Protein AF-A0A2P5DIH5-F1 (afdb_monomer_lite)

Structure (mmCIF, N/CA/C/O backbone):
data_AF-A0A2P5DIH5-F1
#
_entry.id   AF-A0A2P5DIH5-F1
#
loop_
_atom_site.group_PDB
_atom_site.id
_atom_site.type_symbol
_atom_site.label_atom_id
_atom_site.label_alt_id
_atom_site.label_comp_id
_atom_site.label_asym_id
_atom_site.label_entity_id
_atom_site.label_seq_id
_atom_site.pdbx_PDB_ins_code
_atom_site.Cartn_x
_atom_site.Cartn_y
_atom_site.Cartn_z
_atom_site.occupancy
_atom_site.B_iso_or_equiv
_atom_site.auth_seq_id
_atom_site.auth_comp_id
_atom_site.auth_asym_id
_atom_site.auth_atom_id
_atom_site.pdbx_PDB_model_num
ATOM 1 N N . MET A 1 1 ? -12.068 20.095 -7.580 1.00 68.94 1 MET A N 1
ATOM 2 C CA . MET A 1 1 ? -11.244 18.873 -7.520 1.00 68.94 1 MET A CA 1
ATOM 3 C C . MET A 1 1 ? -12.192 17.707 -7.387 1.00 68.94 1 MET A C 1
ATOM 5 O O . MET A 1 1 ? -13.049 17.751 -6.515 1.00 68.94 1 MET A O 1
ATOM 9 N N . GLU A 1 2 ? -12.087 16.743 -8.289 1.00 87.94 2 GLU A N 1
ATOM 10 C CA . GLU A 1 2 ? -12.810 15.476 -8.203 1.00 87.94 2 GLU A CA 1
ATOM 11 C C . GLU A 1 2 ? -11.976 14.492 -7.375 1.00 87.94 2 GLU A C 1
ATOM 13 O O . GLU A 1 2 ? -10.749 14.602 -7.323 1.00 87.94 2 GLU A O 1
ATOM 18 N N . THR A 1 3 ? -12.627 13.593 -6.644 1.00 85.50 3 THR A N 1
ATOM 19 C CA . THR A 1 3 ? -11.955 12.609 -5.790 1.00 85.50 3 THR A CA 1
ATOM 20 C C . THR A 1 3 ? -12.510 11.236 -6.106 1.00 85.50 3 THR A C 1
ATOM 22 O O . THR A 1 3 ? -13.717 11.022 -6.012 1.00 85.50 3 THR A O 1
ATOM 25 N N . THR A 1 4 ? -11.617 10.310 -6.435 1.00 90.38 4 THR A N 1
ATOM 26 C CA . THR A 1 4 ? -11.964 8.919 -6.718 1.00 90.38 4 THR A CA 1
ATOM 27 C C . THR A 1 4 ? -11.704 8.067 -5.485 1.00 90.38 4 THR A C 1
ATOM 29 O O . THR A 1 4 ? -10.620 8.101 -4.904 1.00 90.38 4 THR A O 1
ATOM 32 N N . GLY A 1 5 ? -12.712 7.301 -5.072 1.00 91.25 5 GLY A N 1
ATOM 33 C CA . GLY A 1 5 ? -12.559 6.259 -4.062 1.00 91.25 5 GLY A CA 1
ATOM 34 C C . GLY A 1 5 ? -12.216 4.928 -4.723 1.00 91.25 5 GLY A C 1
ATOM 35 O O . GLY A 1 5 ? -12.852 4.553 -5.703 1.00 91.25 5 GLY A O 1
ATOM 36 N N . ILE A 1 6 ? -11.242 4.206 -4.173 1.00 93.00 6 ILE A N 1
ATOM 37 C CA . ILE A 1 6 ? -10.846 2.876 -4.649 1.00 93.00 6 ILE A CA 1
ATOM 38 C C . ILE A 1 6 ? -11.209 1.863 -3.568 1.00 93.00 6 ILE A C 1
ATOM 40 O O . ILE A 1 6 ? -10.867 2.041 -2.395 1.00 93.00 6 ILE A O 1
ATOM 44 N N . LEU A 1 7 ? -11.928 0.809 -3.950 1.00 93.06 7 LEU A N 1
ATOM 45 C CA . LEU A 1 7 ? -12.314 -0.245 -3.022 1.00 93.06 7 LEU A CA 1
ATOM 46 C C . LEU A 1 7 ? -11.159 -1.232 -2.842 1.00 93.06 7 LEU A C 1
ATOM 48 O O . LEU A 1 7 ? -10.674 -1.810 -3.808 1.00 93.06 7 LEU A O 1
ATOM 52 N N . VAL A 1 8 ? -10.774 -1.475 -1.591 1.00 93.50 8 VAL A N 1
ATOM 53 C CA . VAL A 1 8 ? -9.789 -2.501 -1.233 1.00 93.50 8 VAL A CA 1
ATOM 54 C C . VAL A 1 8 ? -10.509 -3.676 -0.564 1.00 93.50 8 VAL A C 1
ATOM 56 O O . VAL A 1 8 ? -11.204 -3.460 0.435 1.00 93.50 8 VAL A O 1
ATOM 59 N N . PRO A 1 9 ? -10.355 -4.918 -1.059 1.00 94.00 9 PRO A N 1
ATOM 60 C CA . PRO A 1 9 ? -10.969 -6.090 -0.446 1.00 94.00 9 PRO A CA 1
ATOM 61 C C . PRO A 1 9 ? -10.526 -6.321 1.005 1.00 94.00 9 PRO A C 1
ATOM 63 O O . PRO A 1 9 ? -9.348 -6.207 1.357 1.00 94.00 9 PRO A O 1
ATOM 66 N N . ASN A 1 10 ? -11.470 -6.738 1.852 1.00 87.81 10 ASN A N 1
ATOM 67 C CA . ASN A 1 10 ? -11.163 -7.196 3.204 1.00 87.81 10 ASN A CA 1
ATOM 68 C C . ASN A 1 10 ? -10.325 -8.480 3.122 1.00 87.81 10 ASN A C 1
ATOM 70 O O . ASN A 1 10 ? -10.827 -9.523 2.714 1.00 87.81 10 ASN A O 1
ATOM 74 N N . GLY A 1 11 ? -9.052 -8.399 3.512 1.00 90.19 11 GLY A N 1
ATOM 75 C CA . GLY A 1 11 ? -8.100 -9.508 3.383 1.00 90.19 11 GLY A CA 1
ATOM 76 C C . GLY A 1 11 ? -7.198 -9.434 2.150 1.00 90.19 11 GLY A C 1
ATOM 77 O O . GLY A 1 11 ? -6.583 -10.440 1.810 1.00 90.19 11 GLY A O 1
ATOM 78 N N . ALA A 1 12 ? -7.098 -8.268 1.503 1.00 95.00 12 ALA A N 1
ATOM 79 C CA . ALA A 1 12 ? -6.124 -8.033 0.444 1.00 95.00 12 ALA A CA 1
ATOM 80 C C . ALA A 1 12 ? -4.701 -8.441 0.872 1.00 95.00 12 ALA A C 1
ATOM 82 O O . ALA A 1 12 ? -4.255 -8.153 1.988 1.00 95.00 12 ALA A O 1
ATOM 83 N N . THR A 1 13 ? -3.995 -9.111 -0.037 1.00 97.44 13 THR A N 1
ATOM 84 C CA . THR A 1 13 ? -2.560 -9.382 0.086 1.00 97.44 13 THR A CA 1
ATOM 85 C C . THR A 1 13 ? -1.770 -8.139 -0.311 1.00 97.44 13 THR A C 1
ATOM 87 O O . THR A 1 13 ? -2.309 -7.182 -0.867 1.00 97.44 13 THR A O 1
ATOM 90 N N . TYR A 1 14 ? -0.469 -8.140 -0.047 1.00 96.50 14 TYR A N 1
ATOM 91 C CA . TYR A 1 14 ? 0.421 -7.085 -0.517 1.00 96.50 14 TYR A CA 1
ATOM 92 C C . TYR A 1 14 ? 0.458 -6.994 -2.040 1.00 96.50 14 TYR A C 1
ATOM 94 O O . TYR A 1 14 ? 0.429 -5.891 -2.576 1.00 96.50 14 TYR A O 1
ATOM 102 N N . VAL A 1 15 ? 0.428 -8.135 -2.729 1.00 95.50 15 VAL A N 1
ATOM 103 C CA . VAL A 1 15 ? 0.300 -8.170 -4.191 1.00 95.50 15 VAL A CA 1
ATOM 104 C C . VAL A 1 15 ? -1.018 -7.567 -4.642 1.00 95.50 15 VAL A C 1
ATOM 106 O O . VAL A 1 15 ? -0.999 -6.673 -5.474 1.00 95.50 15 VAL A O 1
ATOM 109 N N . GLY A 1 16 ? -2.141 -7.978 -4.048 1.00 96.50 16 GLY A N 1
ATOM 110 C CA . GLY A 1 16 ? -3.446 -7.434 -4.425 1.00 96.50 16 GLY A CA 1
ATOM 111 C C . GLY A 1 16 ? -3.542 -5.926 -4.185 1.00 96.50 16 GLY A C 1
ATOM 112 O O . GLY A 1 16 ? -4.111 -5.200 -4.990 1.00 96.50 16 GLY A O 1
ATOM 113 N N . MET A 1 17 ? -2.928 -5.426 -3.107 1.00 96.06 17 MET A N 1
ATOM 114 C CA . MET A 1 17 ? -2.787 -3.985 -2.876 1.00 96.06 17 MET A CA 1
ATOM 115 C C . MET A 1 17 ? -1.972 -3.306 -3.981 1.00 96.06 17 MET A C 1
ATOM 117 O O . MET A 1 17 ? -2.382 -2.257 -4.464 1.00 96.06 17 MET A O 1
ATOM 121 N N . LEU A 1 18 ? -0.838 -3.887 -4.386 1.00 96.25 18 LEU A N 1
ATOM 122 C CA . LEU A 1 18 ? -0.033 -3.349 -5.481 1.00 96.25 18 LEU A CA 1
ATOM 123 C C . LEU A 1 18 ? -0.816 -3.320 -6.793 1.00 96.25 18 LEU A C 1
ATOM 125 O O . LEU A 1 18 ? -0.834 -2.278 -7.432 1.00 96.25 18 LEU A O 1
ATOM 129 N N . GLU A 1 19 ? -1.481 -4.414 -7.170 1.00 96.25 19 GLU A N 1
ATOM 130 C CA . GLU A 1 19 ? -2.297 -4.499 -8.391 1.00 96.25 19 GLU A CA 1
ATOM 131 C C . GLU A 1 19 ? -3.345 -3.383 -8.443 1.00 96.25 19 GLU A C 1
ATOM 133 O O . GLU A 1 19 ? -3.413 -2.654 -9.428 1.00 96.25 19 GLU A O 1
ATOM 138 N N . ILE A 1 20 ? -4.085 -3.189 -7.345 1.00 96.81 20 ILE A N 1
ATOM 139 C CA . ILE A 1 20 ? -5.095 -2.129 -7.225 1.00 96.81 20 ILE A CA 1
ATOM 140 C C . ILE A 1 20 ? -4.472 -0.743 -7.420 1.00 96.81 20 ILE A C 1
ATOM 142 O O . ILE A 1 20 ? -5.050 0.107 -8.094 1.00 96.81 20 ILE A O 1
ATOM 146 N N . VAL A 1 21 ? -3.306 -0.486 -6.820 1.00 96.31 21 VAL A N 1
ATOM 147 C CA . VAL A 1 21 ? -2.641 0.820 -6.936 1.00 96.31 21 VAL A CA 1
ATOM 148 C C . VAL A 1 21 ? -2.059 1.020 -8.338 1.00 96.31 21 VAL A C 1
ATOM 150 O O . VAL A 1 21 ? -2.191 2.112 -8.884 1.00 96.31 21 VAL A O 1
ATOM 153 N N . PHE A 1 22 ? -1.453 -0.005 -8.941 1.00 96.69 22 PHE A N 1
ATOM 154 C CA . PHE A 1 22 ? -0.968 0.051 -10.322 1.00 96.69 22 PHE A CA 1
ATOM 155 C C . PHE A 1 22 ? -2.107 0.361 -11.293 1.00 96.69 22 PHE A C 1
ATOM 157 O O . PHE A 1 22 ? -1.972 1.274 -12.103 1.00 96.69 22 PHE A O 1
ATOM 164 N N . GLU A 1 23 ? -3.234 -0.344 -11.175 1.00 96.44 23 GLU A N 1
ATOM 165 C CA . GLU A 1 23 ? -4.421 -0.114 -12.001 1.00 96.44 23 GLU A CA 1
ATOM 166 C C . GLU A 1 23 ? -4.970 1.303 -11.804 1.00 96.44 23 GLU A C 1
ATOM 168 O O . GLU A 1 23 ? -5.166 2.032 -12.773 1.00 96.44 23 GLU A O 1
ATOM 173 N N . ALA A 1 24 ? -5.151 1.731 -10.553 1.00 95.19 24 ALA A N 1
ATOM 174 C CA . ALA A 1 24 ? -5.725 3.036 -10.245 1.00 95.19 24 ALA A CA 1
ATOM 175 C C . ALA A 1 24 ? -4.856 4.227 -10.676 1.00 95.19 24 ALA A C 1
ATOM 177 O O . ALA A 1 24 ? -5.381 5.322 -10.874 1.00 95.19 24 ALA A O 1
ATOM 178 N N . LEU A 1 25 ? -3.540 4.033 -10.775 1.00 94.81 25 LEU A N 1
ATOM 179 C CA . LEU A 1 25 ? -2.592 5.053 -11.225 1.00 94.81 25 LEU A CA 1
ATOM 180 C C . LEU A 1 25 ? -2.194 4.891 -12.699 1.00 94.81 25 LEU A C 1
ATOM 182 O O . LEU A 1 25 ? -1.349 5.646 -13.172 1.00 94.81 25 LEU A O 1
ATOM 186 N N . GLU A 1 26 ? -2.774 3.917 -13.411 1.00 95.88 26 GLU A N 1
ATOM 187 C CA . GLU A 1 26 ? -2.444 3.583 -14.804 1.00 95.88 26 GLU A CA 1
ATOM 188 C C . GLU A 1 26 ? -0.943 3.303 -15.017 1.00 95.88 26 GLU A C 1
ATOM 190 O O . GLU A 1 26 ? -0.352 3.593 -16.061 1.00 95.88 26 GLU A O 1
ATOM 195 N N . LEU A 1 27 ? -0.305 2.719 -14.001 1.00 96.50 27 LEU A N 1
ATOM 196 C CA . LEU A 1 27 ? 1.115 2.404 -14.002 1.00 96.50 27 LEU A CA 1
ATOM 197 C C . LEU A 1 27 ? 1.367 0.970 -14.452 1.00 96.50 27 LEU A C 1
ATOM 199 O O . LEU A 1 27 ? 0.538 0.070 -14.334 1.00 96.50 27 LEU A O 1
ATOM 203 N N . ARG A 1 28 ? 2.591 0.755 -14.925 1.00 95.12 28 ARG A N 1
ATOM 204 C CA . ARG A 1 28 ? 3.068 -0.544 -15.391 1.00 95.12 28 ARG A CA 1
ATOM 205 C C . ARG A 1 28 ? 4.268 -1.017 -14.575 1.00 95.12 28 ARG A C 1
ATOM 207 O O . ARG A 1 28 ? 5.242 -0.260 -14.506 1.00 95.12 28 ARG A O 1
ATOM 214 N N . PRO A 1 29 ? 4.251 -2.243 -14.018 1.00 94.50 29 PRO A N 1
ATOM 215 C CA . PRO A 1 29 ? 5.348 -2.763 -13.201 1.00 94.50 29 PRO A CA 1
ATOM 216 C C . PRO A 1 29 ? 6.633 -2.988 -14.007 1.00 94.50 29 PRO A C 1
ATOM 218 O O . PRO A 1 29 ? 7.718 -3.037 -13.435 1.00 94.50 29 PRO A O 1
ATOM 221 N N . GLU A 1 30 ? 6.544 -3.074 -15.340 1.00 95.00 30 GLU A N 1
ATOM 222 C CA . GLU A 1 30 ? 7.721 -3.165 -16.213 1.00 95.00 30 GLU A CA 1
ATOM 223 C C . GLU A 1 30 ? 8.544 -1.873 -16.255 1.00 95.00 30 GLU A C 1
ATOM 225 O O . GLU A 1 30 ? 9.688 -1.894 -16.701 1.00 95.00 30 GLU A O 1
ATOM 230 N N . HIS A 1 31 ? 7.965 -0.751 -15.826 1.00 95.38 31 HIS A N 1
ATOM 231 C CA . HIS A 1 31 ? 8.609 0.562 -15.882 1.00 95.38 31 HIS A CA 1
ATOM 232 C C . HIS A 1 31 ? 8.639 1.269 -14.528 1.00 95.38 31 HIS A C 1
ATOM 234 O O . HIS A 1 31 ? 9.404 2.213 -14.374 1.00 95.38 31 HIS A O 1
ATOM 240 N N . HIS A 1 32 ? 7.816 0.835 -13.570 1.00 9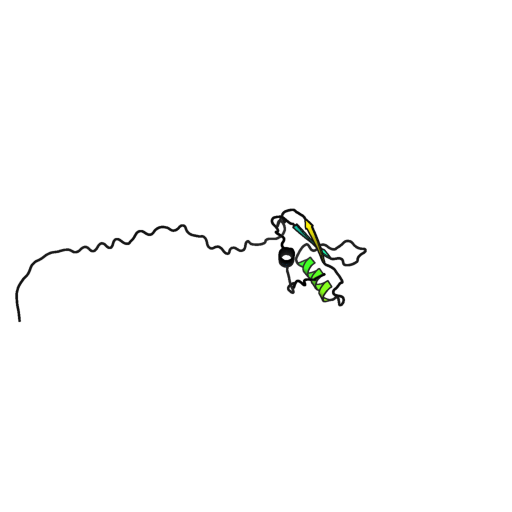6.31 32 HIS A N 1
ATOM 241 C CA . HIS A 1 32 ? 7.673 1.517 -12.293 1.00 96.31 32 HIS A CA 1
ATOM 242 C C . HIS A 1 32 ? 7.694 0.547 -11.123 1.00 96.31 32 HIS A C 1
ATOM 244 O O . HIS A 1 32 ? 7.150 -0.558 -11.178 1.00 96.31 32 HIS A O 1
ATOM 250 N N . THR A 1 33 ? 8.243 1.036 -10.022 1.00 95.62 33 THR A N 1
ATOM 251 C CA . THR A 1 33 ? 8.210 0.407 -8.713 1.00 95.62 33 THR A CA 1
ATOM 252 C C . THR A 1 33 ? 7.389 1.285 -7.787 1.00 95.62 33 THR A C 1
ATOM 254 O O . THR A 1 33 ? 7.594 2.495 -7.711 1.00 95.62 33 THR A O 1
ATOM 257 N N . ILE A 1 34 ? 6.460 0.661 -7.069 1.00 95.94 34 ILE A N 1
ATOM 258 C CA . ILE A 1 34 ? 5.630 1.324 -6.070 1.00 95.94 34 ILE A CA 1
ATOM 259 C C . ILE A 1 34 ? 6.125 0.947 -4.674 1.00 95.94 34 ILE A C 1
ATOM 261 O O . ILE A 1 34 ? 6.110 -0.228 -4.301 1.00 95.94 34 ILE A O 1
ATOM 265 N N . GLU A 1 35 ? 6.503 1.942 -3.871 1.00 96.38 35 GLU A N 1
ATOM 266 C CA . GLU A 1 35 ? 6.633 1.775 -2.423 1.00 96.38 35 GLU A CA 1
ATOM 267 C C . GLU A 1 35 ? 5.380 2.304 -1.717 1.00 96.38 35 GLU A C 1
ATOM 269 O O . GLU A 1 35 ? 5.015 3.472 -1.837 1.00 96.38 35 GLU A O 1
ATOM 274 N N . MET A 1 36 ? 4.745 1.448 -0.914 1.00 97.38 36 MET A N 1
ATOM 275 C CA . MET A 1 36 ? 3.590 1.822 -0.097 1.00 97.38 36 MET A CA 1
ATOM 276 C C . MET A 1 36 ? 4.015 2.091 1.345 1.00 97.38 36 MET A C 1
ATOM 278 O O . MET A 1 36 ? 4.680 1.267 1.982 1.00 97.38 36 MET A O 1
ATOM 282 N N . LYS A 1 37 ? 3.602 3.234 1.889 1.00 97.31 37 LYS A N 1
ATOM 283 C CA . LYS A 1 37 ? 3.884 3.659 3.267 1.00 97.31 37 LYS A CA 1
ATOM 284 C C . LYS A 1 37 ? 2.623 4.206 3.913 1.00 97.31 37 LYS A C 1
ATOM 286 O O . LYS A 1 37 ? 1.732 4.671 3.219 1.00 97.31 37 LYS A O 1
ATOM 291 N N . TYR A 1 38 ? 2.542 4.213 5.238 1.00 96.88 38 TYR A N 1
ATOM 292 C CA . TYR A 1 38 ? 1.465 4.911 5.941 1.00 96.88 38 TYR A CA 1
ATOM 293 C C . TYR A 1 38 ? 1.989 5.751 7.102 1.00 96.88 38 TYR A C 1
ATOM 295 O O . TYR A 1 38 ? 2.958 5.392 7.776 1.00 96.88 38 TYR A O 1
ATOM 303 N N . VAL A 1 39 ? 1.338 6.888 7.346 1.00 95.81 39 VAL A N 1
ATOM 304 C CA . VAL A 1 39 ? 1.743 7.827 8.401 1.00 95.81 39 VAL A CA 1
ATOM 305 C C . VAL A 1 39 ? 0.918 7.589 9.659 1.00 95.81 39 VAL A C 1
ATOM 307 O O . VAL A 1 39 ? -0.263 7.916 9.708 1.00 95.81 39 VAL A O 1
ATOM 310 N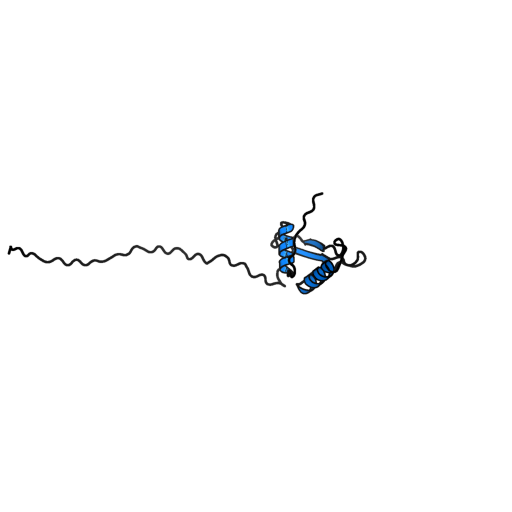 N . VAL A 1 40 ? 1.544 7.053 10.709 1.00 92.38 40 VAL A N 1
ATOM 311 C CA . VAL A 1 40 ? 0.895 6.885 12.026 1.00 92.38 40 VAL A CA 1
ATOM 312 C C . VAL A 1 40 ? 0.826 8.203 12.789 1.00 92.38 40 VAL A C 1
ATOM 314 O O . VAL A 1 40 ? -0.178 8.530 13.417 1.00 92.38 40 VAL A O 1
ATOM 317 N N . ASN A 1 41 ? 1.905 8.974 12.724 1.00 89.88 41 ASN A N 1
ATOM 318 C CA . ASN A 1 41 ? 2.048 10.258 13.385 1.00 89.88 41 ASN A CA 1
ATOM 319 C C . ASN A 1 41 ? 2.911 11.148 12.495 1.00 89.88 41 ASN A C 1
ATOM 321 O O . ASN A 1 41 ? 3.977 10.721 12.066 1.00 89.88 41 ASN A O 1
ATOM 325 N N . VAL A 1 42 ? 2.475 12.384 12.257 1.00 84.44 42 VAL A N 1
ATOM 326 C CA . VAL A 1 42 ? 3.169 13.346 11.380 1.00 84.44 42 VAL A CA 1
ATOM 327 C C . VAL A 1 42 ? 4.592 13.689 11.837 1.00 84.44 42 VAL A C 1
ATOM 329 O O . VAL A 1 42 ? 5.367 14.236 11.065 1.00 84.44 42 VAL A O 1
ATOM 332 N N . ARG A 1 43 ? 4.944 13.377 13.091 1.00 89.75 43 ARG A N 1
ATOM 333 C CA . ARG A 1 43 ? 6.288 13.578 13.654 1.00 89.75 43 ARG A CA 1
ATOM 334 C C . ARG A 1 43 ? 7.207 12.363 13.518 1.00 89.75 43 ARG A C 1
ATOM 336 O O . ARG A 1 43 ? 8.361 12.445 13.925 1.00 89.75 43 ARG A O 1
ATOM 343 N N . LEU A 1 44 ? 6.701 11.239 13.015 1.00 90.00 44 LEU A N 1
ATOM 344 C CA . LEU A 1 44 ? 7.449 9.993 12.869 1.00 90.00 44 LEU A CA 1
ATOM 345 C C . LEU A 1 44 ? 7.635 9.646 11.393 1.00 90.00 44 LEU A C 1
ATOM 347 O O . LEU A 1 44 ? 6.838 10.041 10.543 1.00 90.00 44 LEU A O 1
ATOM 351 N N . CYS A 1 45 ? 8.671 8.859 11.105 1.00 93.00 45 CYS A N 1
ATOM 352 C CA . CYS A 1 45 ? 8.871 8.308 9.773 1.00 93.00 45 CYS A CA 1
ATOM 353 C C . CYS A 1 45 ? 7.661 7.448 9.358 1.00 93.00 45 CYS A C 1
ATOM 355 O O . CYS A 1 45 ? 7.160 6.673 10.183 1.00 93.00 45 CYS A O 1
ATOM 357 N N . PRO A 1 46 ? 7.208 7.540 8.094 1.00 95.69 46 PRO A N 1
ATOM 358 C CA . PRO A 1 46 ? 6.171 6.660 7.575 1.00 95.69 46 PRO A CA 1
ATOM 359 C C . PRO A 1 46 ? 6.574 5.188 7.698 1.00 95.69 46 PRO A C 1
ATOM 361 O O . PRO A 1 46 ? 7.731 4.818 7.481 1.00 95.69 46 PRO A O 1
ATOM 364 N N . VAL A 1 47 ? 5.607 4.337 8.021 1.00 96.69 47 VAL A N 1
ATOM 365 C CA . VAL A 1 47 ? 5.821 2.896 8.158 1.00 96.69 47 VAL A CA 1
ATOM 366 C C . VAL A 1 47 ? 5.654 2.246 6.791 1.00 96.69 47 VAL A C 1
ATOM 368 O O . VAL A 1 47 ? 4.620 2.423 6.149 1.00 96.69 47 VAL A O 1
ATOM 371 N N . LYS A 1 48 ? 6.663 1.495 6.335 1.00 97.19 48 LYS A N 1
ATOM 372 C CA . LYS A 1 48 ? 6.606 0.772 5.057 1.00 97.19 48 LYS A CA 1
ATOM 373 C C . LYS A 1 48 ? 5.657 -0.427 5.141 1.00 97.19 48 LYS A C 1
ATOM 375 O O . LYS A 1 48 ? 5.674 -1.179 6.115 1.00 97.19 48 LYS A O 1
ATOM 380 N N . ILE A 1 49 ? 4.893 -0.639 4.076 1.00 97.44 49 ILE A N 1
ATOM 381 C CA . ILE A 1 49 ? 4.158 -1.873 3.812 1.00 97.44 49 ILE A CA 1
ATOM 382 C C . ILE A 1 49 ? 5.020 -2.694 2.850 1.00 97.44 49 ILE A C 1
ATOM 384 O O . ILE A 1 49 ? 5.322 -2.242 1.750 1.00 97.44 49 ILE A O 1
ATOM 388 N N . ILE A 1 50 ? 5.457 -3.873 3.286 1.00 95.88 50 ILE A N 1
ATOM 389 C CA . ILE A 1 50 ? 6.468 -4.692 2.592 1.00 95.88 50 ILE A CA 1
ATOM 390 C C . ILE A 1 50 ? 6.029 -6.145 2.363 1.00 95.88 50 ILE A C 1
ATOM 392 O O . ILE A 1 50 ? 6.732 -6.906 1.710 1.00 95.88 50 ILE A O 1
ATOM 396 N N . ASN A 1 51 ? 4.916 -6.566 2.970 1.00 96.25 51 ASN A N 1
ATOM 397 C CA . ASN A 1 51 ? 4.355 -7.916 2.869 1.00 96.25 51 ASN A CA 1
ATOM 398 C C . ASN A 1 51 ? 2.918 -7.977 3.420 1.00 96.25 51 ASN A C 1
ATOM 400 O O . ASN A 1 51 ? 2.421 -7.024 4.029 1.00 96.25 51 ASN A O 1
ATOM 404 N N . ASP A 1 52 ? 2.273 -9.135 3.289 1.00 97.62 52 ASP A N 1
ATOM 405 C CA . ASP A 1 52 ? 0.889 -9.365 3.728 1.00 97.62 52 ASP A CA 1
ATOM 406 C C . ASP A 1 52 ? 0.651 -9.065 5.214 1.00 97.62 52 ASP A C 1
ATOM 408 O O . ASP A 1 52 ? -0.406 -8.559 5.593 1.00 97.62 52 ASP A O 1
ATOM 412 N N . ARG A 1 53 ? 1.635 -9.329 6.087 1.00 97.19 53 ARG A N 1
ATOM 413 C CA . ARG A 1 53 ? 1.493 -9.031 7.523 1.00 97.19 53 ARG A CA 1
ATOM 414 C C . ARG A 1 53 ? 1.420 -7.527 7.754 1.00 97.19 53 ARG A C 1
ATOM 416 O O . ARG A 1 53 ? 0.574 -7.075 8.519 1.00 97.19 53 ARG A O 1
ATOM 423 N N . SER A 1 54 ? 2.272 -6.757 7.077 1.00 97.06 54 SER A N 1
ATOM 424 C CA . SER A 1 54 ? 2.237 -5.294 7.157 1.00 97.06 54 SER A CA 1
ATOM 425 C C . SER A 1 54 ? 0.958 -4.698 6.552 1.00 97.06 54 SER A C 1
ATOM 427 O O . SER A 1 54 ? 0.423 -3.746 7.117 1.00 97.06 54 SER A O 1
ATOM 429 N N . VAL A 1 55 ? 0.394 -5.305 5.496 1.00 97.12 55 VAL A N 1
ATOM 430 C CA . VAL A 1 55 ? -0.940 -4.934 4.980 1.00 97.12 55 VAL A CA 1
ATOM 431 C C . VAL A 1 55 ? -2.008 -5.179 6.037 1.00 97.12 55 VAL A C 1
ATOM 433 O O . VAL A 1 55 ? -2.815 -4.296 6.316 1.00 97.12 55 VAL A O 1
ATOM 436 N N . LYS A 1 56 ? -1.990 -6.349 6.685 1.00 96.81 56 LYS A N 1
ATOM 437 C CA . LYS A 1 56 ? -2.964 -6.683 7.729 1.00 96.81 56 LYS A CA 1
ATOM 438 C C . LYS A 1 56 ? -2.936 -5.679 8.882 1.00 96.81 56 LYS A C 1
ATOM 440 O O . LYS A 1 56 ? -3.998 -5.264 9.338 1.00 96.81 56 LYS A O 1
ATOM 445 N N . VAL A 1 57 ? -1.746 -5.261 9.322 1.00 96.00 57 VAL A N 1
ATOM 446 C CA . VAL A 1 57 ? -1.596 -4.214 10.349 1.00 96.00 57 VAL A CA 1
ATOM 447 C C . VAL A 1 57 ? -2.233 -2.904 9.886 1.00 96.00 57 VAL A C 1
ATOM 449 O O . VAL A 1 57 ? -3.029 -2.326 10.622 1.00 96.00 57 VAL A O 1
ATOM 452 N N . TYR A 1 58 ? -1.938 -2.457 8.663 1.00 96.19 58 TYR A N 1
ATOM 453 C CA . TYR A 1 58 ? -2.513 -1.230 8.110 1.00 96.19 58 TYR A CA 1
ATOM 454 C C . TYR A 1 58 ? -4.049 -1.276 8.031 1.00 96.19 58 TYR A C 1
ATOM 456 O O . TYR A 1 58 ? -4.728 -0.359 8.499 1.00 96.19 58 TYR A O 1
ATOM 464 N N . MET A 1 59 ? -4.607 -2.367 7.501 1.00 94.88 59 MET A N 1
ATOM 465 C CA . MET A 1 59 ? -6.056 -2.540 7.357 1.00 94.88 59 MET A CA 1
ATOM 466 C C . MET A 1 59 ? -6.765 -2.596 8.718 1.00 94.88 59 MET A C 1
ATOM 468 O O . MET A 1 59 ? -7.846 -2.031 8.879 1.00 94.88 59 MET A O 1
ATOM 472 N N . GLU A 1 60 ? -6.155 -3.232 9.723 1.00 94.88 60 GLU A N 1
ATOM 473 C CA . GLU A 1 60 ? -6.667 -3.253 11.098 1.00 94.88 60 GLU A CA 1
ATOM 474 C C . GLU A 1 60 ? -6.674 -1.851 11.727 1.00 94.88 60 GLU A C 1
ATOM 476 O O . GLU A 1 60 ? -7.677 -1.453 12.320 1.00 94.88 60 GLU A O 1
ATOM 481 N N . LEU A 1 61 ? -5.603 -1.070 11.544 1.00 93.62 61 LEU A N 1
ATOM 482 C CA . LEU A 1 61 ? -5.536 0.318 12.015 1.00 93.62 61 LEU A CA 1
ATOM 483 C C . LEU A 1 61 ? -6.639 1.180 11.388 1.00 93.62 61 LEU A C 1
ATOM 485 O O . LEU A 1 61 ? -7.356 1.879 12.099 1.00 93.62 61 LEU A O 1
ATOM 489 N N . LYS A 1 62 ? -6.821 1.092 10.066 1.00 91.81 62 LYS A N 1
ATOM 490 C CA . LYS A 1 62 ? -7.869 1.826 9.339 1.00 91.81 62 LYS A CA 1
ATOM 491 C C . LYS A 1 62 ? -9.287 1.425 9.745 1.00 91.81 62 LYS A C 1
ATOM 493 O O . LYS A 1 62 ? -10.177 2.275 9.779 1.00 91.81 62 LYS A O 1
ATOM 498 N N . ARG A 1 63 ? -9.517 0.141 10.028 1.00 91.69 63 ARG A N 1
ATOM 499 C CA . ARG A 1 63 ? -10.833 -0.371 10.435 1.00 91.69 63 ARG A CA 1
ATOM 500 C C . ARG A 1 63 ? -11.244 0.133 11.817 1.00 91.69 63 ARG A C 1
ATOM 502 O O . ARG A 1 63 ? -12.400 0.511 11.982 1.00 91.69 63 ARG A O 1
ATOM 509 N N . ASN A 1 64 ? -10.319 0.132 12.774 1.00 92.38 64 ASN A N 1
ATOM 510 C CA . ASN A 1 64 ? -10.606 0.498 14.165 1.00 92.38 64 ASN A CA 1
ATOM 511 C C . ASN A 1 64 ? -10.669 2.012 14.400 1.00 92.38 64 ASN A C 1
ATOM 513 O O . ASN A 1 64 ? -11.120 2.452 15.454 1.00 92.38 64 ASN A O 1
ATOM 517 N N . GLU A 1 65 ? -10.235 2.807 13.426 1.00 93.38 65 GLU A N 1
ATOM 518 C CA . GLU A 1 65 ? -10.263 4.259 13.505 1.00 93.38 65 GLU A CA 1
ATOM 519 C C . GLU A 1 65 ? -11.577 4.836 12.962 1.00 93.38 65 GLU A C 1
ATOM 521 O O . GLU A 1 65 ? -12.069 4.467 11.886 1.00 93.38 65 GLU A O 1
ATOM 526 N N . VAL A 1 66 ? -12.152 5.764 13.723 1.00 93.25 66 VAL A N 1
ATOM 527 C CA . VAL A 1 66 ? -13.403 6.449 13.382 1.00 93.25 66 VAL A CA 1
ATOM 528 C C . VAL A 1 66 ? -13.129 7.518 12.329 1.00 93.25 66 VAL A C 1
ATOM 530 O O . VAL A 1 66 ? -13.875 7.634 11.355 1.00 93.25 66 VAL A O 1
ATOM 533 N N . ASP A 1 67 ? -12.025 8.250 12.479 1.00 93.06 67 ASP A N 1
ATOM 534 C CA . ASP A 1 67 ? -11.604 9.272 11.527 1.00 93.06 67 ASP A CA 1
ATOM 535 C C . ASP A 1 67 ? -10.922 8.646 10.298 1.00 93.06 67 ASP A C 1
ATOM 537 O O . ASP A 1 67 ? -9.750 8.265 10.310 1.00 93.06 67 ASP A O 1
ATOM 541 N N . LYS A 1 68 ? -11.653 8.581 9.179 1.00 86.38 68 LYS A N 1
ATOM 542 C CA . LYS A 1 68 ? -11.177 7.954 7.933 1.00 86.38 68 LYS A CA 1
ATOM 543 C C . LYS A 1 68 ? -9.993 8.673 7.280 1.00 86.38 68 LYS A C 1
ATOM 545 O O . LYS A 1 68 ? -9.321 8.074 6.434 1.00 86.38 68 LYS A O 1
ATOM 550 N N . THR A 1 69 ? -9.689 9.898 7.711 1.00 89.50 69 THR A N 1
ATOM 551 C CA . THR A 1 69 ? -8.534 10.673 7.235 1.00 89.50 69 THR A CA 1
ATOM 552 C C . THR A 1 69 ? -7.224 10.286 7.929 1.00 89.50 69 THR A C 1
ATOM 554 O O . THR A 1 69 ? -6.142 10.569 7.412 1.00 89.50 69 THR A O 1
ATOM 557 N N . LYS A 1 70 ? -7.287 9.577 9.065 1.00 93.50 70 LYS A N 1
ATOM 558 C CA . LYS A 1 70 ? -6.103 9.077 9.777 1.00 93.50 70 LYS A CA 1
ATOM 559 C C . LYS A 1 70 ? -5.397 7.982 9.005 1.00 93.50 70 LYS A C 1
ATOM 561 O O . LYS A 1 70 ? -6.010 7.257 8.225 1.00 93.50 70 LYS A O 1
ATOM 566 N N . PHE A 1 71 ? -4.103 7.832 9.269 1.00 94.19 71 PHE A N 1
ATOM 567 C CA . PHE A 1 71 ? -3.257 6.825 8.627 1.00 94.19 71 PHE A CA 1
ATOM 568 C C . PHE A 1 71 ? -3.295 6.924 7.095 1.00 94.19 71 PHE A C 1
ATOM 570 O O . PHE A 1 71 ? -3.623 5.939 6.426 1.00 94.19 71 PHE A O 1
ATOM 577 N N . PRO A 1 72 ? -3.037 8.114 6.515 1.00 94.81 72 PRO A N 1
ATOM 578 C CA . PRO A 1 72 ? -3.010 8.252 5.068 1.00 94.81 72 PRO A CA 1
ATOM 579 C C . PRO A 1 72 ? -1.973 7.294 4.483 1.00 94.81 72 PRO A C 1
ATOM 581 O O . PRO A 1 72 ? -0.894 7.103 5.056 1.00 94.81 72 PRO A O 1
ATOM 584 N N . LEU A 1 73 ? -2.346 6.674 3.366 1.00 95.19 73 LEU A N 1
ATOM 585 C CA . LEU A 1 73 ? -1.434 5.887 2.553 1.00 95.19 73 LEU A CA 1
ATOM 586 C C . LEU A 1 73 ? -0.627 6.858 1.686 1.00 95.19 73 LEU A C 1
ATOM 588 O O . LEU A 1 73 ? -1.191 7.754 1.061 1.00 95.19 73 LEU A O 1
ATOM 592 N N . CYS A 1 74 ? 0.683 6.681 1.674 1.00 95.12 74 CYS A N 1
ATOM 593 C CA . CYS A 1 74 ? 1.623 7.377 0.815 1.00 95.12 74 CYS A CA 1
ATOM 594 C C . CYS A 1 74 ? 2.134 6.372 -0.214 1.00 95.12 74 CYS A C 1
ATOM 596 O O . CYS A 1 74 ? 2.506 5.251 0.147 1.00 95.12 74 CYS A O 1
ATOM 598 N N . ILE A 1 75 ? 2.131 6.784 -1.475 1.00 96.12 75 ILE A N 1
ATOM 599 C CA . ILE A 1 75 ? 2.580 5.985 -2.608 1.00 96.12 75 ILE A CA 1
ATOM 600 C C . ILE A 1 75 ? 3.766 6.719 -3.212 1.00 96.12 75 ILE A C 1
ATOM 602 O O . ILE A 1 75 ? 3.596 7.816 -3.741 1.00 96.12 75 ILE A O 1
ATOM 606 N N . ASP A 1 76 ? 4.947 6.123 -3.112 1.00 96.44 76 ASP A N 1
ATOM 607 C CA . ASP A 1 76 ? 6.124 6.625 -3.809 1.00 96.44 76 ASP A CA 1
ATOM 608 C C . ASP A 1 76 ? 6.285 5.831 -5.107 1.00 96.44 76 ASP A C 1
ATOM 610 O O . ASP A 1 76 ? 6.287 4.597 -5.089 1.00 96.44 76 ASP A O 1
ATOM 614 N N . ILE A 1 77 ? 6.395 6.548 -6.225 1.00 96.62 77 ILE A N 1
ATOM 615 C CA . ILE A 1 77 ? 6.588 5.981 -7.561 1.00 96.62 77 ILE A CA 1
ATOM 616 C C . ILE A 1 77 ? 8.052 6.180 -7.932 1.00 96.62 77 ILE A C 1
ATOM 618 O O . ILE A 1 77 ? 8.574 7.292 -7.853 1.00 96.62 77 ILE A O 1
ATOM 622 N N . ILE A 1 78 ? 8.706 5.092 -8.309 1.00 96.25 78 ILE A N 1
ATOM 623 C CA . ILE A 1 78 ? 10.095 5.072 -8.756 1.00 96.25 78 ILE A CA 1
ATOM 624 C C . ILE A 1 78 ? 10.084 4.600 -10.208 1.00 96.25 78 ILE A C 1
ATOM 626 O O . ILE A 1 78 ? 9.500 3.553 -10.492 1.00 96.25 78 ILE A O 1
ATOM 630 N N . ASP A 1 79 ? 10.733 5.342 -11.103 1.00 95.75 79 ASP A N 1
ATOM 631 C CA . ASP A 1 79 ? 10.800 5.065 -12.549 1.00 95.75 79 ASP A CA 1
ATOM 632 C C . ASP A 1 79 ? 11.804 3.941 -12.876 1.00 95.75 79 ASP A C 1
ATOM 634 O O . ASP A 1 79 ? 12.739 4.098 -13.662 1.00 95.75 79 ASP A O 1
ATOM 638 N N . GLU A 1 80 ? 11.635 2.798 -12.215 1.00 93.94 80 GLU A N 1
ATOM 639 C CA . GLU A 1 80 ? 12.443 1.594 -12.378 1.00 93.94 80 GLU A CA 1
ATOM 640 C C . GLU A 1 80 ? 11.544 0.350 -12.370 1.00 93.94 80 GLU A C 1
ATOM 642 O O . GLU A 1 80 ? 10.574 0.303 -11.607 1.00 93.94 80 GLU A O 1
ATOM 647 N N . PRO A 1 81 ? 11.860 -0.690 -13.165 1.00 93.00 81 PRO A N 1
ATOM 648 C CA . PRO A 1 81 ? 11.075 -1.919 -13.196 1.00 93.00 81 PRO A CA 1
ATOM 649 C C . PRO A 1 81 ? 10.993 -2.557 -11.810 1.00 93.00 81 PRO A C 1
ATOM 651 O O . PRO A 1 81 ? 12.010 -2.762 -11.140 1.00 93.00 81 PRO A O 1
ATOM 654 N N . MET A 1 82 ? 9.787 -2.950 -11.408 1.00 89.56 82 MET A N 1
ATOM 655 C CA . MET A 1 82 ? 9.596 -3.657 -10.152 1.00 89.56 82 MET A CA 1
ATOM 656 C C . MET A 1 82 ? 10.236 -5.043 -10.236 1.00 89.56 82 MET A C 1
ATOM 658 O O . MET A 1 82 ? 9.777 -5.935 -10.952 1.00 89.56 82 MET A O 1
ATOM 662 N N . THR A 1 83 ? 11.306 -5.252 -9.470 1.00 78.00 83 THR A N 1
ATOM 663 C CA . THR A 1 83 ? 11.929 -6.572 -9.360 1.00 78.00 83 THR A CA 1
ATOM 664 C C . THR A 1 83 ? 11.141 -7.427 -8.368 1.00 78.00 83 THR A C 1
ATOM 666 O O . THR A 1 83 ? 11.169 -7.226 -7.156 1.00 78.00 83 THR A O 1
ATOM 669 N N . MET A 1 84 ? 10.431 -8.435 -8.876 1.00 60.28 84 MET A N 1
ATOM 670 C CA . MET A 1 84 ? 9.697 -9.423 -8.071 1.00 60.28 84 MET A CA 1
ATOM 671 C C . MET A 1 84 ? 10.627 -10.431 -7.359 1.00 60.28 84 MET A C 1
ATOM 673 O O . MET A 1 84 ? 10.326 -11.617 -7.263 1.00 60.28 84 MET A O 1
ATOM 677 N N . GLN A 1 85 ? 11.779 -10.003 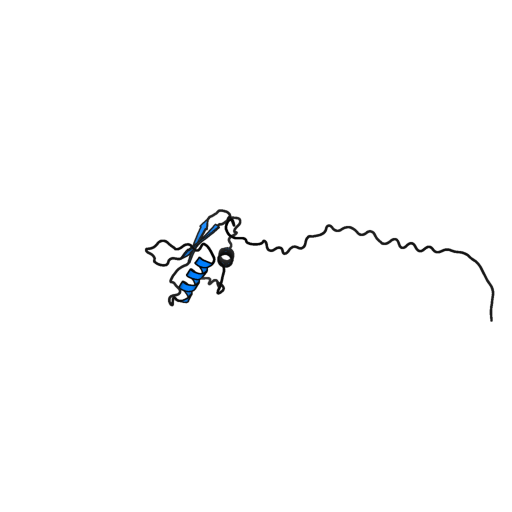-6.834 1.00 53.75 85 GLN A N 1
ATOM 678 C CA . GLN A 1 85 ? 12.724 -10.907 -6.156 1.00 53.75 85 GLN A CA 1
ATOM 679 C C . GLN A 1 85 ? 12.273 -11.335 -4.745 1.00 53.75 85 GLN A C 1
ATOM 681 O O . GLN A 1 85 ? 12.943 -12.142 -4.107 1.00 53.75 85 GLN A O 1
ATOM 686 N N . GLY A 1 86 ? 11.117 -10.860 -4.268 1.00 47.62 86 GLY A N 1
ATOM 687 C CA . GLY A 1 86 ? 10.526 -11.281 -2.992 1.00 47.62 86 GLY A CA 1
ATOM 688 C C . GLY A 1 86 ? 9.131 -11.902 -3.080 1.00 47.62 86 GLY A C 1
ATOM 689 O O . GLY A 1 86 ? 8.584 -12.263 -2.040 1.00 47.62 86 GLY A O 1
ATOM 690 N N . ILE A 1 87 ? 8.514 -11.983 -4.264 1.00 45.72 87 ILE A N 1
ATOM 691 C CA . ILE A 1 87 ? 7.085 -12.292 -4.375 1.00 45.72 87 ILE A CA 1
ATOM 692 C C . ILE A 1 87 ? 6.806 -13.030 -5.685 1.00 45.72 87 ILE A C 1
ATOM 694 O O . ILE A 1 87 ? 6.893 -12.467 -6.768 1.00 45.72 87 ILE A O 1
ATOM 698 N N . PHE A 1 88 ? 6.459 -14.308 -5.574 1.00 48.25 88 PHE A N 1
ATOM 699 C CA . PHE A 1 88 ? 6.004 -15.135 -6.687 1.00 48.25 88 PHE A CA 1
ATOM 700 C C . PHE A 1 88 ? 4.618 -14.650 -7.144 1.00 48.25 88 PHE A C 1
ATOM 702 O O . PHE A 1 88 ? 3.614 -14.972 -6.510 1.00 48.25 88 PHE A O 1
ATOM 709 N N . MET A 1 89 ? 4.542 -13.904 -8.245 1.00 49.56 89 MET A N 1
ATOM 710 C CA . MET A 1 89 ? 3.325 -13.882 -9.056 1.00 49.56 89 MET A CA 1
ATOM 711 C C . MET A 1 89 ? 3.441 -14.982 -10.111 1.00 49.56 89 MET A C 1
ATOM 713 O O . MET A 1 89 ? 4.366 -14.940 -10.927 1.00 49.56 89 MET A O 1
ATOM 717 N N . PRO A 1 90 ? 2.560 -15.997 -10.115 1.00 43.75 90 PRO A N 1
ATOM 718 C CA . PRO A 1 90 ? 2.492 -16.889 -11.254 1.00 43.75 90 PRO A CA 1
ATOM 719 C C . PRO A 1 90 ? 1.986 -16.089 -12.463 1.00 43.75 90 PRO A C 1
ATOM 721 O O . PRO A 1 90 ? 1.035 -15.316 -12.325 1.00 43.75 90 PRO A O 1
ATOM 724 N N . PRO A 1 91 ? 2.574 -16.274 -13.654 1.00 46.31 91 PRO A N 1
ATOM 725 C CA . PRO A 1 91 ? 1.980 -15.741 -14.865 1.00 46.31 91 PRO A CA 1
ATOM 726 C C . PRO A 1 91 ? 0.592 -16.364 -15.031 1.00 46.31 91 PRO A C 1
ATOM 728 O O . PRO A 1 91 ? 0.433 -17.586 -14.944 1.00 46.31 91 PRO A O 1
ATOM 731 N N . SER A 1 92 ? -0.412 -15.531 -15.280 1.00 53.44 92 SER A N 1
ATOM 732 C CA . SER A 1 92 ? -1.719 -15.947 -15.773 1.00 53.44 92 SER A CA 1
ATOM 733 C C . SER A 1 92 ? -1.527 -16.668 -17.113 1.00 53.44 92 SER A C 1
ATOM 735 O O . SER A 1 92 ? -1.484 -16.065 -18.181 1.00 53.44 92 SER A O 1
ATOM 737 N N . GLN A 1 93 ? -1.365 -17.994 -17.068 1.00 51.38 93 GLN A N 1
ATOM 738 C CA . GLN A 1 93 ? -1.362 -18.841 -18.258 1.00 51.38 93 GLN A CA 1
ATOM 739 C C . GLN A 1 93 ? -2.793 -18.995 -18.773 1.00 51.38 93 GLN A C 1
ATOM 741 O O . GLN A 1 93 ? -3.441 -20.019 -18.582 1.00 51.38 93 GLN A O 1
ATOM 746 N N . SER A 1 94 ? -3.291 -17.973 -19.458 1.00 53.06 94 SER A N 1
ATOM 747 C CA . SER A 1 94 ? -4.449 -18.100 -20.339 1.00 53.06 94 SER A CA 1
ATOM 748 C C . SER A 1 94 ? -4.007 -18.001 -21.794 1.00 53.06 94 SER A C 1
ATOM 750 O O . SER A 1 94 ? -4.444 -17.117 -22.522 1.00 53.06 94 SER A O 1
ATOM 752 N N . GLN A 1 95 ? -3.141 -18.919 -22.227 1.00 50.47 95 GLN A N 1
ATOM 753 C CA . GLN A 1 95 ? -3.044 -19.315 -23.632 1.00 50.47 95 GLN A CA 1
ATOM 754 C C . GLN A 1 95 ? -2.760 -20.822 -23.705 1.00 50.47 95 GLN A C 1
ATOM 756 O O . GLN A 1 95 ? -1.681 -21.250 -23.295 1.00 50.47 95 GLN A O 1
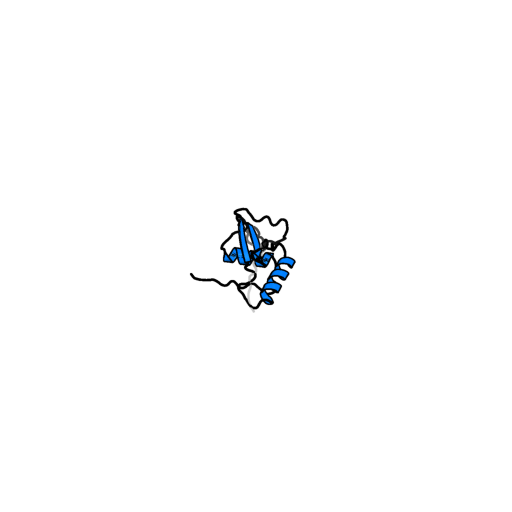ATOM 761 N N . PRO A 1 96 ? -3.692 -21.652 -24.212 1.00 42.75 96 PRO A N 1
ATOM 762 C CA . PRO A 1 96 ? -3.346 -23.018 -24.571 1.00 42.75 96 PRO A CA 1
ATOM 763 C C . PRO A 1 96 ? -2.328 -22.984 -25.725 1.00 42.75 96 PRO A C 1
ATOM 765 O O . PRO A 1 96 ? -2.396 -22.087 -26.575 1.00 42.75 96 PRO A O 1
ATOM 768 N N . PRO A 1 97 ? -1.383 -23.938 -25.786 1.00 39.88 97 PRO A N 1
ATOM 769 C CA . PRO A 1 97 ? -0.397 -23.970 -26.852 1.00 39.88 97 PRO A CA 1
ATOM 770 C C . PRO A 1 97 ? -1.112 -24.129 -28.196 1.00 39.88 97 PRO A C 1
ATOM 772 O O . PRO A 1 97 ? -1.808 -25.118 -28.434 1.00 39.88 97 PRO A O 1
ATOM 775 N N . ARG A 1 98 ? -0.938 -23.145 -29.086 1.00 47.75 98 ARG A N 1
ATOM 776 C CA . ARG A 1 98 ? -1.281 -23.288 -30.502 1.00 47.75 98 ARG A CA 1
ATOM 777 C C . ARG A 1 98 ? -0.418 -24.419 -31.057 1.00 47.75 98 ARG A C 1
ATOM 779 O O . ARG A 1 98 ? 0.774 -24.227 -31.281 1.00 47.75 98 ARG A O 1
ATOM 786 N N . GLN A 1 99 ? -1.004 -25.598 -31.244 1.00 48.53 99 GLN A N 1
ATOM 787 C CA . GLN A 1 99 ? -0.365 -26.633 -32.047 1.00 48.53 99 GLN A CA 1
ATOM 788 C C . GLN A 1 99 ? -0.222 -26.107 -33.486 1.00 48.53 99 GLN A C 1
ATOM 790 O O . GLN A 1 99 ? -1.153 -25.466 -33.986 1.00 48.53 99 GLN A O 1
ATOM 795 N N . PRO A 1 100 ? 0.918 -26.337 -34.161 1.00 40.75 100 PRO A N 1
ATOM 796 C CA . PRO A 1 100 ? 1.015 -26.071 -35.584 1.00 40.75 100 PRO A CA 1
ATOM 797 C C . PRO A 1 100 ? -0.025 -26.925 -36.313 1.00 40.75 100 PRO A C 1
ATOM 799 O O . PRO A 1 100 ? -0.125 -28.130 -36.087 1.00 40.75 100 PRO A O 1
ATOM 802 N N . ILE A 1 101 ? -0.804 -26.275 -37.173 1.00 45.16 101 ILE A N 1
ATOM 803 C CA . ILE A 1 101 ? -1.752 -26.903 -38.091 1.00 45.16 101 ILE A CA 1
ATOM 804 C C . ILE A 1 101 ? -0.969 -27.912 -38.939 1.00 45.16 101 ILE A C 1
ATOM 806 O O . ILE A 1 101 ? -0.173 -27.522 -39.790 1.00 45.16 101 ILE A O 1
ATOM 810 N N . GLN A 1 102 ? -1.169 -29.206 -38.689 1.00 42.59 102 GLN A N 1
ATOM 811 C CA . GLN A 1 102 ? -0.735 -30.260 -39.596 1.00 42.59 102 GLN A CA 1
ATOM 812 C C . GLN A 1 102 ? -1.882 -30.488 -40.577 1.00 42.59 102 GLN A C 1
ATOM 814 O O . GLN A 1 102 ? -2.952 -30.969 -40.202 1.00 42.59 102 GLN A O 1
ATOM 819 N N . THR A 1 103 ? -1.683 -30.057 -41.819 1.00 38.34 103 THR A N 1
ATOM 820 C CA . THR A 1 103 ? -2.587 -30.296 -42.941 1.00 38.34 103 THR A CA 1
ATOM 821 C C . THR A 1 103 ? -2.773 -31.805 -43.086 1.00 38.34 103 THR A C 1
ATOM 823 O O . THR A 1 103 ? -1.872 -32.512 -43.527 1.00 38.34 103 THR A O 1
ATOM 826 N N . ARG A 1 104 ? -3.919 -32.317 -42.634 1.00 35.94 104 ARG A N 1
ATOM 827 C CA . ARG A 1 104 ? -4.326 -33.704 -42.846 1.00 35.94 104 ARG A CA 1
ATOM 828 C C . ARG A 1 104 ? -4.778 -33.819 -44.297 1.00 35.94 104 ARG A C 1
ATOM 830 O O . ARG A 1 104 ? -5.850 -33.327 -44.640 1.00 35.94 104 ARG A O 1
ATOM 837 N N . GLU A 1 105 ? -3.934 -34.425 -45.122 1.00 41.81 105 GLU A N 1
ATOM 838 C CA . GLU A 1 105 ? -4.293 -34.868 -46.466 1.00 41.81 105 GLU A CA 1
ATOM 839 C C . GLU A 1 105 ? -5.486 -35.843 -46.402 1.00 41.81 105 GLU A C 1
ATOM 841 O O . GLU A 1 105 ? -5.667 -36.590 -45.433 1.00 41.81 105 GLU A O 1
ATOM 846 N N . GLU A 1 106 ? -6.350 -35.747 -47.410 1.00 44.56 106 GLU A N 1
ATOM 847 C CA . GLU A 1 106 ? -7.624 -36.453 -47.545 1.00 44.56 106 GLU A CA 1
ATOM 848 C C . GLU A 1 106 ? -7.494 -37.991 -47.535 1.00 44.56 106 GLU A C 1
ATOM 850 O O . GLU A 1 106 ? -6.448 -38.549 -47.873 1.00 44.56 106 GLU A O 1
ATOM 855 N N . PRO A 1 107 ? -8.568 -38.717 -47.168 1.00 40.31 107 PRO A N 1
ATOM 856 C CA . PRO A 1 107 ? -8.56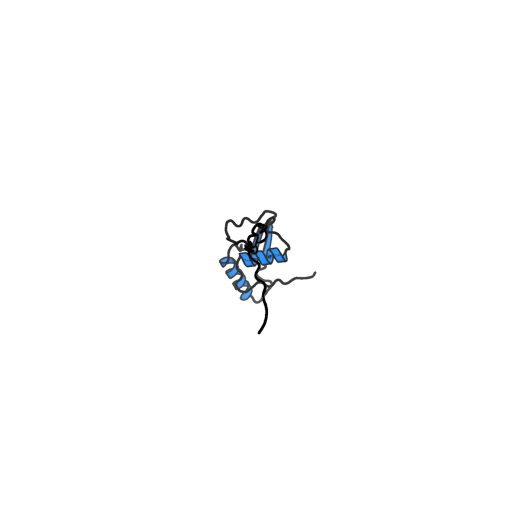0 -40.171 -47.149 1.00 40.31 107 PRO A CA 1
ATOM 857 C C . PRO A 1 107 ? -8.724 -40.726 -48.571 1.00 40.31 107 PRO A C 1
ATOM 859 O O . PRO A 1 107 ? -9.798 -40.641 -49.163 1.00 40.31 107 PRO A O 1
ATOM 862 N N . HIS A 1 108 ? -7.687 -41.375 -49.101 1.00 42.16 108 HIS A N 1
ATOM 863 C CA . HIS A 1 108 ? -7.838 -42.252 -50.261 1.00 42.16 108 HIS A CA 1
ATOM 864 C C . HIS A 1 108 ? -8.516 -43.555 -49.827 1.00 42.16 108 HIS A C 1
ATOM 866 O O . HIS A 1 108 ? -7.906 -44.446 -49.240 1.00 42.16 108 HIS A O 1
ATOM 872 N N . ILE A 1 109 ? -9.813 -43.636 -50.105 1.00 47.34 109 ILE A N 1
ATOM 873 C CA . ILE A 1 109 ? -10.627 -44.840 -49.968 1.00 47.34 109 ILE A CA 1
ATOM 874 C C . ILE A 1 109 ? -10.317 -45.724 -51.184 1.00 47.34 109 ILE A C 1
ATOM 876 O O . ILE A 1 109 ? -10.724 -45.409 -52.301 1.00 47.34 109 ILE A O 1
ATOM 880 N N . SER A 1 110 ? -9.572 -46.812 -50.999 1.00 40.38 110 SER A N 1
ATOM 881 C CA . SER A 1 110 ? -9.380 -47.832 -52.033 1.00 40.38 110 SER A CA 1
ATOM 882 C C . SER A 1 110 ? -10.548 -48.821 -52.007 1.00 40.38 110 SER A C 1
ATOM 884 O O . SER A 1 110 ? -10.553 -49.789 -51.252 1.00 40.38 110 SER A O 1
ATOM 886 N N . PHE A 1 111 ? -11.556 -48.587 -52.847 1.00 36.06 111 PHE A N 1
ATOM 887 C CA . PHE A 1 111 ? -12.513 -49.630 -53.216 1.00 36.06 111 PHE A CA 1
ATOM 888 C C . PHE A 1 111 ? -11.906 -50.468 -54.344 1.00 36.06 111 PHE A C 1
ATOM 890 O O . PHE A 1 111 ? -11.792 -50.009 -55.479 1.00 36.06 111 PHE A O 1
ATOM 897 N N . ALA A 1 112 ? -11.506 -51.700 -54.028 1.00 39.16 112 ALA A N 1
ATOM 898 C CA . ALA A 1 112 ? -11.281 -52.727 -55.034 1.00 39.16 112 ALA A CA 1
ATOM 899 C C . ALA A 1 112 ? -12.654 -53.204 -55.533 1.00 39.16 112 ALA A C 1
ATOM 901 O O . ALA A 1 112 ? -13.375 -53.893 -54.814 1.00 39.16 112 ALA A O 1
ATOM 902 N N . ALA A 1 113 ? -13.035 -52.782 -56.738 1.00 43.59 113 ALA A N 1
ATOM 903 C CA . ALA A 1 113 ? -14.118 -53.391 -57.498 1.00 43.59 113 ALA A CA 1
ATOM 904 C C . ALA A 1 113 ? -13.493 -54.422 -58.444 1.00 43.59 113 ALA A C 1
ATOM 906 O O . ALA A 1 113 ? -12.822 -54.069 -59.413 1.00 43.59 113 ALA A O 1
ATOM 907 N N . GLU A 1 114 ? -13.672 -55.696 -58.114 1.00 40.41 114 GLU A N 1
ATOM 908 C CA . GLU A 1 114 ? -13.340 -56.821 -58.980 1.00 40.41 114 GLU A CA 1
ATOM 909 C C . GLU A 1 114 ? -14.535 -57.043 -59.922 1.00 40.41 114 GLU A C 1
ATOM 911 O O . GLU A 1 114 ? -15.642 -57.347 -59.480 1.00 40.41 114 GLU A O 1
ATOM 916 N N . CYS A 1 115 ? -14.334 -56.805 -61.220 1.00 37.47 115 CYS A N 1
ATOM 917 C CA . CYS A 1 115 ? -15.322 -57.062 -62.267 1.00 37.47 115 CYS A CA 1
ATOM 918 C C . CYS A 1 115 ? -15.045 -58.421 -62.919 1.00 37.47 115 CYS A C 1
ATOM 920 O O . CYS A 1 115 ? -14.029 -58.567 -63.594 1.00 37.47 115 CYS A O 1
ATOM 922 N N . ALA A 1 116 ? -15.974 -59.367 -62.787 1.00 41.34 116 ALA A N 1
ATOM 923 C CA . ALA A 1 116 ? -16.249 -60.472 -63.715 1.00 41.34 116 ALA A CA 1
ATOM 924 C C . ALA A 1 116 ? -17.535 -61.163 -63.215 1.00 41.34 116 ALA A C 1
ATOM 926 O O . ALA A 1 116 ? -17.682 -61.365 -62.019 1.00 41.34 116 ALA A O 1
ATOM 927 N N . GLY A 1 117 ? -18.527 -61.539 -64.008 1.00 42.97 117 GLY A N 1
ATOM 928 C CA . GLY A 1 117 ? -18.668 -61.556 -65.447 1.00 42.97 117 GLY A CA 1
ATOM 929 C C . GLY A 1 117 ? -20.117 -61.895 -65.812 1.00 42.97 117 GLY A C 1
ATOM 930 O O . GLY A 1 117 ? -20.959 -62.155 -64.955 1.00 42.97 117 GLY A O 1
ATOM 931 N N . ASP A 1 118 ? -20.342 -61.821 -67.111 1.00 44.94 118 ASP A N 1
ATOM 932 C CA . ASP A 1 118 ? -21.562 -62.001 -67.891 1.00 44.94 118 ASP A CA 1
ATOM 933 C C . ASP A 1 118 ? -22.381 -63.265 -67.549 1.00 44.94 118 ASP A C 1
ATOM 935 O O . ASP A 1 118 ? -21.821 -64.333 -67.298 1.00 44.94 118 ASP A O 1
ATOM 939 N N . GLY A 1 119 ? -23.711 -63.147 -67.586 1.00 44.78 119 GLY A N 1
ATOM 940 C CA . GLY A 1 119 ? -24.642 -64.257 -67.377 1.00 44.78 119 GLY A CA 1
ATOM 941 C C . GLY A 1 119 ? -26.097 -63.821 -67.541 1.00 44.78 119 GLY A C 1
ATOM 942 O O . GLY A 1 119 ? -26.769 -63.495 -66.566 1.00 44.78 119 GLY A O 1
ATOM 943 N N . LEU A 1 120 ? -26.542 -63.769 -68.796 1.00 51.19 120 LEU A N 1
ATOM 944 C CA . LEU A 1 120 ? -27.939 -63.656 -69.220 1.00 51.19 120 LEU A CA 1
ATOM 945 C C . LEU A 1 120 ? -28.784 -64.856 -68.736 1.00 51.19 120 LEU A C 1
ATOM 947 O O . LEU A 1 120 ? -28.242 -65.929 -68.496 1.00 51.19 120 LEU A O 1
ATOM 951 N N . GLU A 1 121 ? -30.108 -64.643 -68.723 1.00 46.56 121 GLU A N 1
ATOM 952 C CA . GLU A 1 121 ? -31.214 -65.595 -68.996 1.00 46.56 121 GLU A CA 1
ATOM 953 C C . GLU A 1 121 ? -32.352 -65.656 -67.941 1.00 46.56 121 GLU A C 1
ATOM 955 O O . GLU A 1 121 ? -32.228 -66.182 -66.842 1.00 46.56 121 GLU A O 1
ATOM 960 N N . GLU A 1 122 ? -33.452 -65.005 -68.348 1.00 45.50 122 GLU A N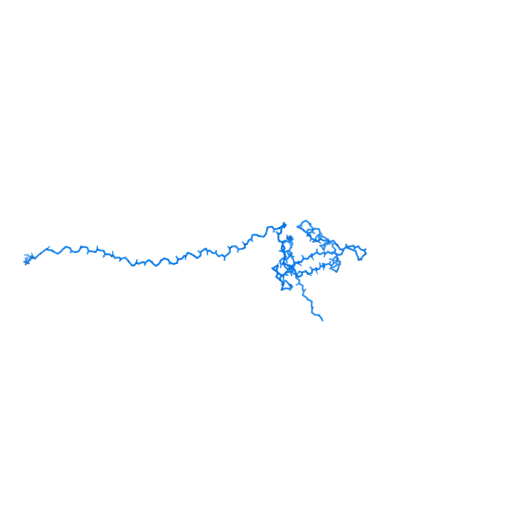 1
ATOM 961 C CA . GLU A 1 122 ? -34.896 -65.311 -68.274 1.00 45.50 122 GLU A CA 1
ATOM 962 C C . GLU A 1 122 ? -35.595 -66.007 -67.079 1.00 45.50 122 GLU A C 1
ATOM 964 O O . GLU A 1 122 ? -35.326 -67.147 -66.736 1.00 45.50 122 GLU A O 1
ATOM 969 N N . GLN A 1 123 ? -36.641 -65.293 -66.619 1.00 42.31 123 GLN A N 1
ATOM 970 C CA . GLN A 1 123 ? -38.053 -65.670 -66.365 1.00 42.31 123 GLN A CA 1
ATOM 971 C C . GLN A 1 123 ? -38.445 -66.830 -65.419 1.00 42.31 123 GLN A C 1
ATOM 973 O O . GLN A 1 123 ? -37.895 -67.919 -65.449 1.00 42.31 123 GLN A O 1
ATOM 978 N N . SER A 1 124 ? -39.495 -66.514 -64.636 1.00 42.31 124 SER A N 1
ATOM 979 C CA . SER A 1 124 ? -40.555 -67.342 -64.016 1.00 42.31 124 SER A CA 1
ATOM 980 C C . SER A 1 124 ? -40.406 -68.857 -63.900 1.00 42.31 124 SER A C 1
ATOM 982 O O . SER A 1 124 ? -40.336 -69.541 -64.939 1.00 42.31 124 SER A O 1
#

Sequence (124 aa):
METTGILVPNGATYVGMLEIVFEALELRPEHHTIEMKYVVNVRLCPVKIINDRSVKVYMELKRNEVDKTKFPLCIDIIDEPMTMQGIFMPPSQSQPPRQPIQTREEPHISFAAECAGDGLEEQS

Organism: Trema orientale (NCBI:txid63057)

Secondary structure (DSSP, 8-state):
---------TT--HHHHHHHHHHHTT--TTT-EEEEEE-S-TTSPPEEE-SHHHHHHHHHHHHH-S-TTSS-EEEEEESS----TT--PPP---------------------------------

Foldseek 3Di:
DDDDDFDDDDQDWPVSVVVSVCVVVVHDLQFKDKWKWWDQDPVDDTHTDDTRVSVVVLVVVCVPDPPNPHGDIDIDIDRHHHDCPPDDDDPPPPDDDDDPDDPDDDDDDDDDDDDDDDDDDDDD

Radius of gyration: 33.74 Å; chains: 1; bounding box: 53×86×83 Å

pLDDT: mean 77.63, std 23.48, range [35.94, 97.62]